Protein AF-A0A7C5J5T0-F1 (afdb_monomer)

Mean predicted aligned error: 7.2 Å

Foldseek 3Di:
DDDPDDPPDDPDDPDDPVVCVPPDPCVVPQFDKDKDKDPPCVVQQKIKIWIWGGHNFKIKIKIWIWGDDPNDIDIDDIDMDMDGD

Secondary structure (DSSP, 8-state):
--------S-------HHHHTT--HHHH-SSEEEEEE-SSHHHHTEEEEEEEEE-SSEEEEEEEEEEEETTEEEEPPPEEEEEE-

Sequence (85 aa):
MYVLADAGRALHRTQPSGSNLGRKLADVCPRAHFVWFSGNTRANGRGSVLVLSLNDEQQDAYYVGFTQKQGCWRAAAPRSSSRSS

Radius of gyration: 15.27 Å; Cα contacts (8 Å, |Δi|>4): 121; chains: 1; bounding box: 35×28×37 Å

Nearest PDB structures (foldseek):
  4r80-assembly2_B  TM=5.573E-01  e=6.320E-02  synthetic construct
  4q53-assembly1_A  TM=6.831E-01  e=9.130E-01  Bacteroides uniformis ATCC 8492
  3fka-assembly1_D  TM=5.290E-01  e=6.830E-01  Ruegeria pomeroyi DSS-3
  6qgw-assembly1_A  TM=6.331E-01  e=6.964E+00  Escherichia coli O157:H7
  7yyh-assembly1_P  TM=4.246E-01  e=3.470E+00  Homo sapiens

Solvent-accessible surface area (backbone atoms only — not comparable to full-atom values): 5298 Å² total; per-residue (Å²): 135,87,76,88,67,82,85,68,81,82,82,82,72,97,68,63,74,81,68,49,77,81,59,55,60,60,83,77,41,48,70,38,79,46,78,46,66,57,75,68,26,83,83,71,36,42,38,39,40,40,38,38,40,36,43,94,56,39,41,39,39,40,37,36,42,33,41,51,57,95,91,41,79,43,74,50,85,67,45,75,51,74,46,74,116

Structure (mmCIF, N/CA/C/O backbone):
data_AF-A0A7C5J5T0-F1
#
_entry.id   AF-A0A7C5J5T0-F1
#
loop_
_atom_site.group_PDB
_atom_site.id
_atom_site.type_symbol
_atom_site.label_atom_id
_atom_site.label_alt_id
_atom_site.label_comp_id
_atom_site.label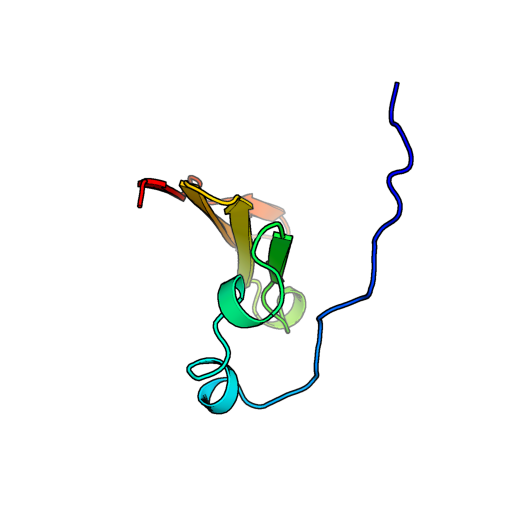_asym_id
_atom_site.label_entity_id
_atom_site.label_seq_id
_atom_site.pdbx_PDB_ins_code
_atom_site.Cartn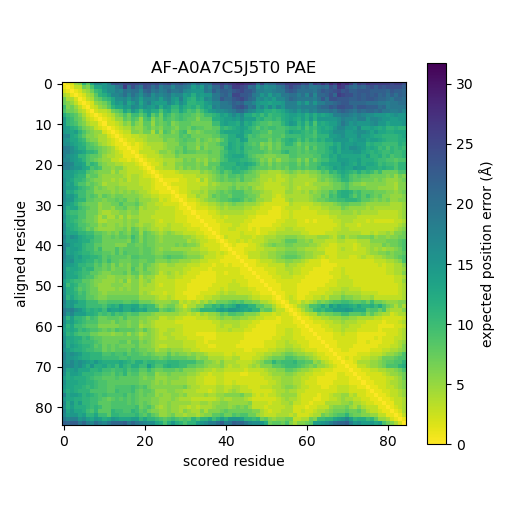_x
_atom_site.Cartn_y
_atom_site.Cartn_z
_atom_site.occupancy
_atom_site.B_iso_or_equiv
_atom_site.auth_seq_id
_atom_site.auth_comp_id
_atom_site.auth_asym_id
_atom_site.auth_atom_id
_atom_site.pdbx_PDB_model_num
ATOM 1 N N . MET A 1 1 ? -14.316 12.955 -15.482 1.00 41.09 1 MET A N 1
ATOM 2 C CA . MET A 1 1 ? -14.388 11.838 -16.447 1.00 41.09 1 MET A CA 1
ATOM 3 C C . MET A 1 1 ? -13.393 10.794 -15.976 1.00 41.09 1 MET A C 1
ATOM 5 O O . MET A 1 1 ? -12.228 11.137 -15.839 1.00 41.09 1 MET A O 1
ATOM 9 N N . TYR A 1 2 ? -13.838 9.592 -15.616 1.00 47.09 2 TYR A N 1
ATOM 10 C CA . TYR A 1 2 ? -12.919 8.509 -15.260 1.00 47.09 2 TYR A CA 1
ATOM 11 C C . TYR A 1 2 ? -12.591 7.741 -16.536 1.00 47.09 2 TYR A C 1
ATOM 13 O O . TYR A 1 2 ? -13.503 7.349 -17.261 1.00 47.09 2 TYR A O 1
ATOM 21 N N . VAL A 1 3 ? -11.305 7.575 -16.832 1.00 59.66 3 VAL A N 1
ATOM 22 C CA . VAL A 1 3 ? -10.848 6.727 -17.935 1.00 59.66 3 VAL A CA 1
ATOM 23 C C . VAL A 1 3 ? -10.609 5.342 -17.354 1.00 59.66 3 VAL A C 1
ATOM 25 O O . VAL A 1 3 ? -9.873 5.203 -16.377 1.00 59.66 3 VAL A O 1
ATOM 28 N N . LEU A 1 4 ? -11.244 4.324 -17.932 1.00 52.38 4 LEU A N 1
ATOM 29 C CA . LEU A 1 4 ? -10.877 2.938 -17.668 1.00 52.38 4 LEU A CA 1
ATOM 30 C C . LEU A 1 4 ? -9.480 2.724 -18.251 1.00 52.38 4 LEU A C 1
ATOM 32 O O . LEU A 1 4 ? -9.318 2.593 -19.461 1.00 52.38 4 LEU A O 1
ATOM 36 N N . ALA A 1 5 ? -8.467 2.772 -17.392 1.00 63.53 5 ALA A N 1
ATOM 37 C CA . ALA A 1 5 ? -7.126 2.354 -17.756 1.00 63.53 5 ALA A CA 1
ATOM 38 C C . ALA A 1 5 ? -7.090 0.822 -17.815 1.00 63.53 5 ALA A C 1
ATOM 40 O O . ALA A 1 5 ? -7.680 0.158 -16.958 1.00 63.53 5 ALA A O 1
ATOM 41 N N . ASP A 1 6 ? -6.397 0.271 -18.813 1.00 65.31 6 ASP A N 1
ATOM 42 C CA . ASP A 1 6 ? -6.023 -1.141 -18.806 1.00 65.31 6 ASP A CA 1
ATOM 43 C C . ASP A 1 6 ? -5.302 -1.430 -17.481 1.00 65.31 6 ASP A C 1
ATOM 45 O O . ASP A 1 6 ? -4.303 -0.785 -17.151 1.00 65.31 6 ASP A O 1
ATOM 49 N N . ALA A 1 7 ? -5.845 -2.358 -16.688 1.00 64.75 7 ALA A N 1
ATOM 50 C CA . ALA A 1 7 ? -5.293 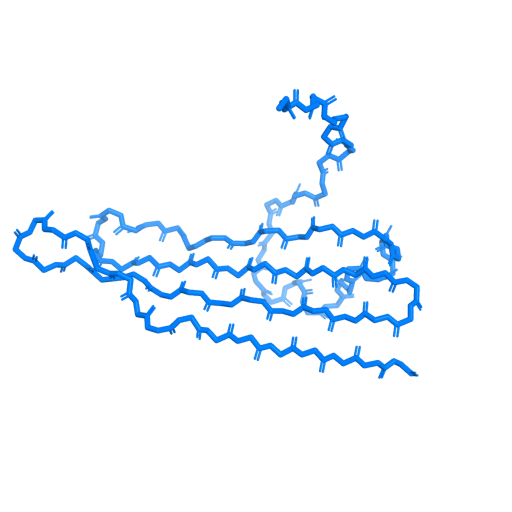-2.715 -15.383 1.00 64.75 7 ALA A CA 1
ATOM 51 C C . ALA A 1 7 ? -3.899 -3.360 -15.503 1.00 64.75 7 ALA A C 1
ATOM 53 O O . ALA A 1 7 ? -3.210 -3.539 -14.495 1.00 64.75 7 ALA A O 1
ATOM 54 N N . GLY A 1 8 ? -3.483 -3.700 -16.729 1.00 65.00 8 GLY A N 1
ATOM 55 C CA . GLY A 1 8 ? -2.226 -4.359 -17.015 1.00 65.00 8 GLY A CA 1
ATOM 56 C C . GLY A 1 8 ? -2.201 -5.789 -16.479 1.00 65.00 8 GLY A C 1
ATOM 57 O O . GLY A 1 8 ? -3.176 -6.332 -15.951 1.00 65.00 8 GLY A O 1
ATOM 58 N N . ARG A 1 9 ? -1.046 -6.445 -16.611 1.00 68.56 9 ARG A N 1
ATOM 59 C CA . ARG A 1 9 ? -0.862 -7.801 -16.085 1.00 68.56 9 ARG A CA 1
ATOM 60 C C . ARG A 1 9 ? -0.791 -7.761 -14.560 1.00 68.56 9 ARG A C 1
ATOM 62 O O . ARG A 1 9 ? 0.134 -7.171 -14.006 1.00 68.56 9 ARG A O 1
ATOM 69 N N . ALA A 1 10 ? -1.689 -8.480 -13.888 1.00 67.62 10 ALA A N 1
ATOM 70 C CA . ALA A 1 10 ? -1.620 -8.673 -12.443 1.00 67.62 10 ALA A CA 1
ATOM 71 C C . ALA A 1 10 ? -0.240 -9.226 -12.032 1.00 67.62 10 ALA A C 1
ATOM 73 O O . ALA A 1 10 ? 0.152 -10.327 -12.417 1.00 67.62 10 ALA A O 1
ATOM 74 N N . LEU A 1 11 ? 0.509 -8.450 -11.241 1.00 68.19 11 LEU A N 1
ATOM 75 C CA . LEU A 1 11 ? 1.831 -8.842 -10.729 1.00 68.19 11 LEU A CA 1
ATOM 76 C C . LEU A 1 11 ? 1.754 -9.623 -9.405 1.00 68.19 11 LEU A C 1
ATOM 78 O O . LEU A 1 11 ? 2.779 -10.127 -8.922 1.00 68.19 11 LEU A O 1
ATOM 82 N N . HIS A 1 12 ? 0.552 -9.709 -8.821 1.00 70.44 12 HIS A N 1
ATOM 83 C CA . HIS A 1 12 ? 0.293 -10.352 -7.537 1.00 70.44 12 HIS A CA 1
ATOM 84 C C . HIS A 1 12 ? 0.582 -11.857 -7.595 1.00 70.44 12 HIS A C 1
ATOM 86 O O . HIS A 1 12 ? 0.162 -12.554 -8.517 1.00 70.44 12 HIS A O 1
ATOM 92 N N . ARG A 1 13 ? 1.299 -12.360 -6.586 1.00 73.31 13 ARG A N 1
ATOM 93 C CA . ARG A 1 13 ? 1.593 -13.784 -6.396 1.00 73.31 13 ARG A CA 1
ATOM 94 C C . ARG A 1 13 ? 1.369 -14.145 -4.936 1.00 73.31 13 ARG A C 1
ATOM 96 O O . ARG A 1 13 ? 1.840 -13.435 -4.050 1.00 73.31 13 ARG A O 1
ATOM 103 N N . THR A 1 14 ? 0.713 -15.273 -4.693 1.00 76.25 14 THR A N 1
ATOM 104 C CA . THR A 1 14 ? 0.607 -15.854 -3.352 1.00 76.25 14 THR A CA 1
ATOM 105 C C . THR A 1 14 ? 1.957 -16.463 -2.976 1.00 76.25 14 THR A C 1
ATOM 107 O O . THR A 1 14 ? 2.337 -17.495 -3.523 1.00 76.25 14 THR A O 1
ATOM 110 N N . GLN A 1 15 ? 2.709 -15.811 -2.086 1.00 77.19 15 GLN A N 1
ATOM 111 C CA . GLN A 1 15 ? 4.015 -16.295 -1.622 1.00 77.19 15 GLN A CA 1
ATOM 112 C C . GLN A 1 15 ? 4.322 -15.846 -0.181 1.00 77.19 15 GLN A C 1
ATOM 114 O O . GLN A 1 15 ? 3.754 -14.848 0.275 1.00 77.19 15 GLN A O 1
ATOM 119 N N . PRO A 1 16 ? 5.215 -16.549 0.547 1.00 78.06 16 PRO A N 1
ATOM 120 C CA . PRO A 1 16 ? 5.653 -16.132 1.877 1.00 78.06 16 PRO A CA 1
ATOM 121 C C . PRO A 1 16 ? 6.291 -14.739 1.860 1.00 78.06 16 PRO A C 1
ATOM 123 O O . PRO A 1 16 ? 7.038 -14.395 0.943 1.00 78.06 16 PRO A O 1
ATOM 126 N N . SER A 1 17 ? 6.051 -13.947 2.909 1.00 71.12 17 SER A N 1
ATOM 127 C CA . SER A 1 17 ? 6.580 -12.579 3.023 1.00 71.12 17 SER A CA 1
ATOM 128 C C . SER A 1 17 ? 8.108 -12.524 2.951 1.00 71.12 17 SER A C 1
ATOM 130 O O . SER A 1 17 ? 8.651 -11.627 2.311 1.00 71.12 17 SER A O 1
ATOM 132 N N . GLY A 1 18 ? 8.804 -13.513 3.525 1.00 75.94 18 GLY A N 1
ATOM 133 C CA . GLY A 1 18 ? 10.266 -13.614 3.457 1.00 75.94 18 GLY A CA 1
ATOM 134 C C . GLY A 1 18 ? 10.808 -13.724 2.026 1.00 75.94 18 GLY A C 1
ATOM 135 O O . GLY A 1 18 ? 11.872 -13.192 1.728 1.00 75.94 18 GLY A O 1
ATOM 136 N N . SER A 1 19 ? 10.045 -14.323 1.108 1.00 80.25 19 SER A N 1
ATOM 137 C CA . SER A 1 19 ? 10.427 -14.456 -0.304 1.00 80.25 19 SER A CA 1
ATOM 138 C C . SER A 1 19 ? 10.214 -13.171 -1.116 1.00 80.25 19 SER A C 1
ATOM 140 O O . SER A 1 19 ? 10.715 -13.069 -2.233 1.00 80.25 19 SER A O 1
ATOM 142 N N . ASN A 1 20 ? 9.489 -12.176 -0.587 1.00 78.06 20 ASN A N 1
ATOM 143 C CA . ASN A 1 20 ? 9.271 -10.898 -1.279 1.00 78.06 20 ASN A CA 1
ATOM 144 C C . ASN A 1 20 ? 10.506 -9.991 -1.262 1.00 78.06 20 ASN A C 1
ATOM 146 O O . ASN A 1 20 ? 10.665 -9.184 -2.173 1.00 78.06 20 ASN A O 1
ATOM 150 N N . LEU A 1 21 ? 11.390 -10.130 -0.267 1.00 77.00 21 LEU A N 1
ATOM 151 C CA . LEU A 1 21 ? 12.563 -9.260 -0.098 1.00 77.00 21 LEU A CA 1
ATOM 152 C C . LEU A 1 21 ? 13.503 -9.274 -1.313 1.00 77.00 21 LEU A C 1
ATOM 154 O O . LEU A 1 21 ? 14.094 -8.250 -1.642 1.00 77.00 21 LEU A O 1
ATOM 158 N N . GLY A 1 22 ? 13.615 -10.415 -1.998 1.00 79.62 22 GLY A N 1
ATOM 159 C CA . GLY A 1 22 ? 14.471 -10.569 -3.178 1.00 79.62 22 GLY A CA 1
ATOM 160 C C . GLY A 1 22 ? 13.837 -10.124 -4.498 1.00 79.62 22 GLY A C 1
ATOM 161 O O . GLY A 1 22 ? 14.504 -10.165 -5.524 1.00 79.62 22 GLY A O 1
ATOM 162 N N . ARG A 1 23 ? 12.559 -9.726 -4.509 1.00 78.31 23 ARG A N 1
ATOM 163 C CA . ARG A 1 23 ? 11.822 -9.400 -5.737 1.00 78.31 23 ARG A CA 1
ATOM 164 C C . ARG A 1 23 ? 11.475 -7.917 -5.759 1.00 78.31 23 ARG A C 1
ATOM 166 O O . ARG A 1 23 ? 10.345 -7.531 -5.456 1.00 78.31 23 ARG A O 1
ATOM 173 N N . LYS A 1 24 ? 12.453 -7.082 -6.110 1.00 80.88 24 LYS A N 1
ATOM 174 C CA . LYS A 1 24 ? 12.234 -5.638 -6.223 1.00 80.88 24 LYS A CA 1
ATOM 175 C C . LYS A 1 24 ? 11.253 -5.367 -7.357 1.00 80.88 24 LYS A C 1
ATOM 177 O O . LYS A 1 24 ? 11.348 -5.948 -8.434 1.00 80.88 24 LYS A O 1
ATOM 182 N N . LEU A 1 25 ? 10.306 -4.470 -7.110 1.00 79.94 25 LEU A N 1
ATOM 183 C CA . LEU A 1 25 ? 9.291 -4.121 -8.098 1.00 79.94 25 LEU A CA 1
ATOM 184 C C . LEU A 1 25 ? 9.921 -3.506 -9.361 1.00 79.94 25 LEU A C 1
ATOM 186 O O . LEU A 1 25 ? 9.502 -3.863 -10.456 1.00 79.94 25 LEU A O 1
ATOM 190 N N . ALA A 1 26 ? 10.978 -2.698 -9.208 1.00 81.25 26 ALA A N 1
ATOM 191 C CA . ALA A 1 26 ? 11.724 -2.096 -10.317 1.00 81.25 26 ALA A CA 1
ATOM 192 C C . ALA A 1 26 ? 12.336 -3.134 -11.278 1.00 81.25 26 ALA A C 1
ATOM 194 O O . ALA A 1 26 ? 12.325 -2.918 -12.485 1.00 81.25 26 ALA A O 1
ATOM 195 N N . ASP A 1 27 ? 12.785 -4.286 -10.763 1.00 83.25 27 ASP A N 1
ATOM 196 C CA . ASP A 1 27 ? 13.356 -5.368 -11.582 1.00 83.25 27 ASP A CA 1
ATOM 197 C C . ASP A 1 27 ? 12.277 -6.088 -12.416 1.00 83.25 27 ASP A C 1
ATOM 199 O O . ASP A 1 27 ? 12.573 -6.740 -13.414 1.00 83.25 27 ASP A O 1
ATOM 203 N N . VAL A 1 28 ? 11.009 -6.003 -11.995 1.00 81.12 28 VAL A N 1
ATOM 204 C CA . VAL A 1 28 ? 9.863 -6.621 -12.682 1.00 81.12 28 VAL A CA 1
ATOM 205 C C . VAL A 1 28 ? 9.204 -5.640 -13.647 1.00 81.12 28 VAL A C 1
ATOM 207 O O . VAL A 1 28 ? 8.789 -6.030 -14.738 1.00 81.12 28 VAL A O 1
ATOM 210 N N . CYS A 1 29 ? 9.038 -4.391 -13.216 1.00 83.31 29 CYS A N 1
ATOM 211 C CA . CYS A 1 29 ? 8.422 -3.328 -13.986 1.00 83.31 29 CYS A CA 1
ATOM 212 C C . CYS A 1 29 ? 8.927 -1.966 -13.469 1.00 83.31 29 CYS A C 1
ATOM 214 O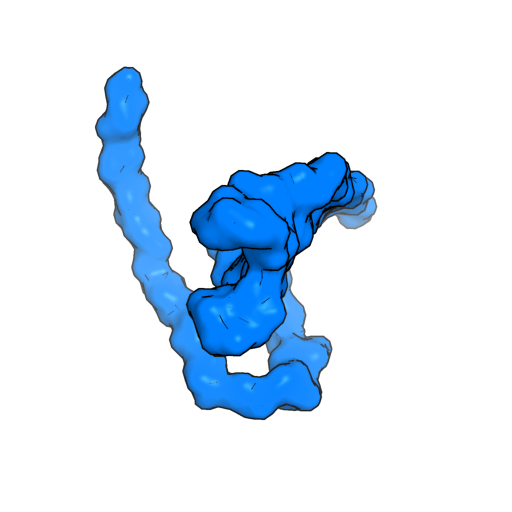 O . CYS A 1 29 ? 8.560 -1.574 -12.358 1.00 83.31 29 CYS A O 1
ATOM 216 N N . PRO A 1 30 ? 9.741 -1.233 -14.252 1.00 80.94 30 PRO A N 1
ATOM 217 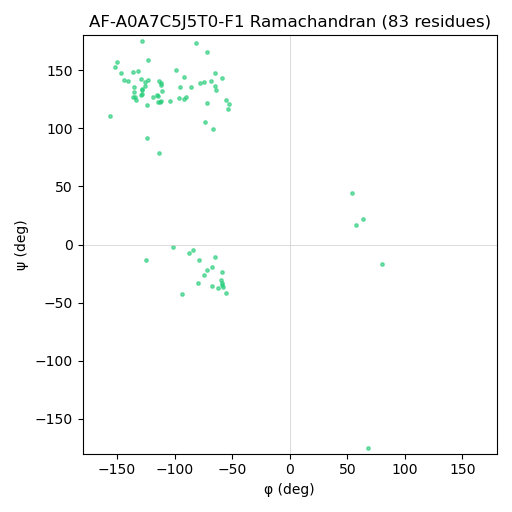C CA . PRO A 1 30 ? 10.309 0.051 -13.826 1.00 80.94 30 PRO A CA 1
ATOM 218 C C . PRO A 1 30 ? 9.246 1.152 -13.682 1.00 80.94 30 PRO A C 1
ATOM 220 O O . PRO A 1 30 ? 9.449 2.124 -12.960 1.00 80.94 30 PRO A O 1
ATOM 223 N N . ARG A 1 31 ? 8.078 0.971 -14.314 1.00 87.06 31 ARG A N 1
ATOM 224 C CA . ARG A 1 31 ? 6.941 1.895 -14.267 1.00 87.06 31 ARG A CA 1
ATOM 225 C C . ARG A 1 31 ? 5.697 1.170 -13.782 1.00 87.06 31 ARG A C 1
ATOM 227 O O . ARG A 1 31 ? 4.975 0.570 -14.575 1.00 87.06 31 ARG A O 1
ATOM 234 N N . ALA A 1 32 ? 5.458 1.200 -12.478 1.00 84.06 32 ALA A N 1
ATOM 235 C CA . ALA A 1 32 ? 4.396 0.417 -11.863 1.00 84.06 32 ALA A CA 1
ATOM 236 C C . ALA A 1 32 ? 3.770 1.120 -10.663 1.00 84.06 32 ALA A C 1
ATOM 238 O O . ALA A 1 32 ? 4.453 1.779 -9.881 1.00 84.06 32 ALA A O 1
ATOM 239 N N . HIS A 1 33 ? 2.478 0.873 -10.466 1.00 86.25 33 HIS A N 1
ATOM 240 C CA . HIS A 1 33 ? 1.817 1.096 -9.188 1.00 86.25 33 HIS A CA 1
ATOM 241 C C . HIS A 1 33 ? 1.605 -0.251 -8.509 1.00 86.25 33 HIS A C 1
ATOM 243 O O . HIS A 1 33 ? 0.989 -1.160 -9.065 1.00 86.25 33 HIS A O 1
ATOM 249 N N . PHE A 1 34 ? 2.121 -0.384 -7.297 1.00 85.62 34 PHE A N 1
ATOM 250 C CA . PHE A 1 34 ? 1.939 -1.559 -6.467 1.00 85.62 34 PHE A CA 1
ATOM 251 C C . PHE A 1 34 ? 1.122 -1.190 -5.242 1.00 85.62 34 PHE A C 1
ATOM 253 O O . PHE A 1 34 ? 1.502 -0.316 -4.467 1.00 85.62 34 PHE A O 1
ATOM 260 N N . VAL A 1 35 ? 0.005 -1.886 -5.064 1.00 87.38 35 VAL A N 1
ATOM 261 C CA . VAL A 1 35 ? -0.870 -1.720 -3.908 1.00 87.38 35 VAL A CA 1
ATOM 262 C C . VAL A 1 35 ? -0.794 -2.983 -3.069 1.00 87.38 35 VAL A C 1
ATOM 264 O O . VAL A 1 35 ? -1.081 -4.082 -3.541 1.00 87.38 35 VAL A O 1
ATOM 267 N N . TRP A 1 36 ? -0.430 -2.811 -1.807 1.00 87.19 36 TRP A N 1
ATOM 268 C CA . TRP A 1 36 ? -0.512 -3.834 -0.782 1.00 87.19 36 TRP A CA 1
ATOM 269 C C . TRP A 1 36 ? -1.539 -3.419 0.262 1.00 87.19 36 TRP A C 1
ATOM 271 O O . TRP A 1 36 ? -1.618 -2.254 0.648 1.00 87.19 36 TRP A O 1
ATOM 281 N N . PHE A 1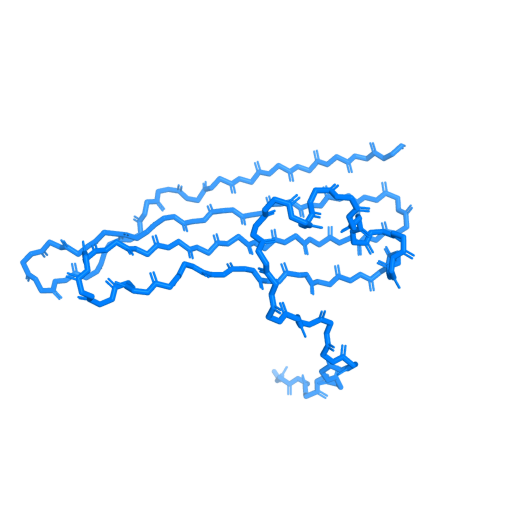 37 ? -2.314 -4.379 0.746 1.00 89.19 37 PHE A N 1
ATOM 282 C CA . PHE A 1 37 ? -3.257 -4.172 1.833 1.00 89.19 37 PHE A CA 1
ATOM 283 C C . PHE A 1 37 ? -3.173 -5.330 2.822 1.00 89.19 37 PHE A C 1
ATOM 285 O O . PHE A 1 37 ? -2.891 -6.471 2.448 1.00 89.19 37 PHE A O 1
ATOM 292 N N . SER A 1 38 ? -3.415 -5.044 4.099 1.00 87.81 38 SER A N 1
ATOM 293 C CA . SER A 1 38 ? -3.403 -6.071 5.135 1.00 87.81 38 SER A CA 1
ATOM 294 C C . SER A 1 38 ? -4.573 -7.045 4.979 1.00 87.81 38 SER A C 1
ATOM 296 O O . SER A 1 38 ? -5.710 -6.649 4.712 1.00 87.81 38 SER A O 1
ATOM 298 N N . GLY A 1 39 ? -4.308 -8.328 5.219 1.00 85.12 39 GLY A N 1
ATOM 299 C CA . GLY A 1 39 ? -5.343 -9.347 5.387 1.00 85.12 39 GLY A CA 1
ATOM 300 C C . GLY A 1 39 ? -5.940 -9.353 6.799 1.00 85.12 39 GLY A C 1
ATOM 301 O O . GLY A 1 39 ? -5.457 -8.677 7.705 1.00 85.12 39 GLY A O 1
ATOM 302 N N . ASN A 1 40 ? -6.989 -10.157 6.992 1.00 86.56 40 ASN A N 1
ATOM 303 C CA . ASN A 1 40 ? -7.662 -10.376 8.282 1.00 86.56 40 ASN A CA 1
ATOM 304 C C . ASN A 1 40 ? -8.213 -9.106 8.976 1.00 86.56 40 ASN A C 1
ATOM 306 O O . ASN A 1 40 ? -8.545 -9.132 10.161 1.00 86.56 40 ASN A O 1
ATOM 310 N N . THR A 1 41 ? -8.353 -8.008 8.225 1.00 89.94 41 THR A N 1
ATOM 311 C CA . THR A 1 41 ? -8.705 -6.671 8.725 1.00 89.94 41 THR A CA 1
ATOM 312 C C . THR A 1 41 ? -9.999 -6.653 9.535 1.00 89.94 41 THR A C 1
ATOM 314 O O . THR A 1 41 ? -10.073 -6.037 10.595 1.00 89.94 41 THR A O 1
ATOM 317 N N . ARG A 1 42 ? -11.028 -7.378 9.080 1.00 88.81 42 ARG A N 1
ATOM 318 C CA . ARG A 1 42 ? -12.319 -7.445 9.778 1.00 88.81 42 ARG A CA 1
ATOM 319 C C . ARG A 1 42 ? -12.231 -8.169 11.124 1.00 88.81 42 ARG A C 1
ATOM 321 O O . ARG A 1 42 ? -12.933 -7.778 12.046 1.00 88.81 42 ARG A O 1
ATOM 328 N N . ALA A 1 43 ? -11.407 -9.212 11.240 1.00 91.31 43 ALA A N 1
ATOM 329 C CA . ALA A 1 43 ? -11.361 -10.039 12.446 1.00 91.31 43 ALA A CA 1
ATOM 330 C C . ALA A 1 43 ? -10.540 -9.398 13.571 1.00 91.31 43 ALA A C 1
ATOM 332 O O . ALA A 1 43 ? -10.860 -9.572 14.741 1.00 91.31 43 ALA A O 1
ATOM 333 N N . ASN A 1 44 ? -9.484 -8.655 13.228 1.00 92.12 44 ASN A N 1
ATOM 334 C CA . ASN A 1 44 ? -8.602 -8.015 14.209 1.00 92.12 44 ASN A CA 1
ATOM 335 C C . ASN A 1 44 ? -8.877 -6.509 14.394 1.00 92.12 44 ASN A C 1
ATOM 337 O O . ASN A 1 44 ? -8.201 -5.865 15.199 1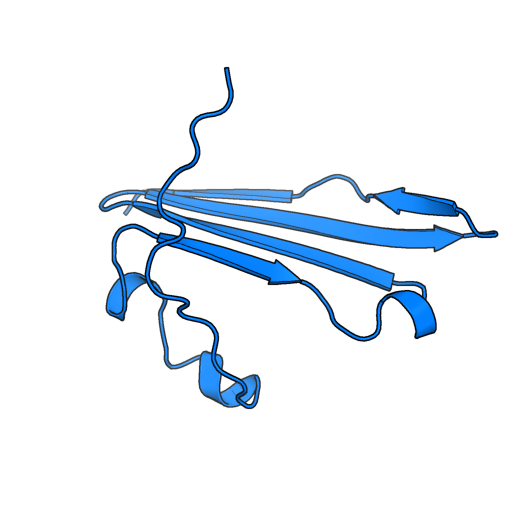.00 92.12 44 ASN A O 1
ATOM 341 N N . GLY A 1 45 ? -9.832 -5.940 13.646 1.00 95.38 45 GLY A N 1
ATOM 342 C CA . GLY A 1 45 ? -10.187 -4.521 13.703 1.00 95.38 45 GLY A CA 1
ATOM 343 C C . GLY A 1 45 ? -9.050 -3.585 13.280 1.00 95.38 45 GLY A C 1
ATOM 344 O O . GLY A 1 45 ? -9.022 -2.427 13.699 1.00 95.38 45 GLY A O 1
ATOM 345 N N . ARG A 1 46 ? -8.073 -4.067 12.503 1.00 95.75 46 ARG A N 1
ATOM 346 C CA . ARG A 1 46 ? -6.892 -3.308 12.070 1.00 95.75 46 ARG A CA 1
ATOM 347 C C . ARG A 1 46 ? -6.646 -3.521 10.588 1.00 95.75 46 ARG A C 1
ATOM 349 O O . ARG A 1 46 ? -6.532 -4.648 10.132 1.00 95.75 46 ARG A O 1
ATOM 356 N N . GLY A 1 47 ? -6.531 -2.429 9.849 1.00 94.94 47 GLY A N 1
ATOM 357 C CA . GLY A 1 47 ? -6.235 -2.442 8.423 1.00 94.94 47 GLY A CA 1
ATOM 358 C C . GLY A 1 47 ? -4.991 -1.628 8.111 1.00 94.94 47 GLY A C 1
ATOM 359 O O . GLY A 1 47 ? -4.627 -0.727 8.864 1.00 94.94 47 GLY A O 1
ATOM 360 N N . SER A 1 48 ? -4.360 -1.883 6.979 1.00 95.06 48 SER A N 1
ATOM 361 C CA . SER A 1 48 ? -3.402 -0.957 6.390 1.00 95.06 48 SER A CA 1
ATOM 362 C C . SER A 1 48 ? -3.357 -1.101 4.881 1.00 95.06 48 SER A C 1
ATOM 364 O O . SER A 1 48 ? -3.662 -2.160 4.334 1.00 95.06 48 SER A O 1
ATOM 366 N N . VAL A 1 49 ? -2.998 -0.007 4.220 1.00 94.19 49 VAL A N 1
ATOM 367 C CA . VAL A 1 49 ? -2.742 0.059 2.784 1.00 94.19 49 VAL A CA 1
ATOM 368 C C . VAL A 1 49 ? -1.380 0.714 2.586 1.00 94.19 49 VAL A C 1
ATOM 370 O O . VAL A 1 49 ? -1.089 1.740 3.200 1.00 94.19 49 VAL A O 1
ATOM 373 N N . LEU A 1 50 ? -0.559 0.108 1.736 1.00 92.75 50 LEU A N 1
ATOM 374 C CA . LEU A 1 50 ? 0.695 0.644 1.227 1.00 92.75 50 LEU A CA 1
ATOM 375 C C . LEU A 1 50 ? 0.567 0.753 -0.293 1.00 92.75 50 LEU A C 1
ATOM 377 O O . LEU A 1 50 ? 0.248 -0.228 -0.958 1.00 92.75 50 LEU A O 1
ATOM 381 N N . VAL A 1 51 ? 0.845 1.928 -0.837 1.00 92.56 51 VAL A N 1
ATOM 382 C CA . VAL A 1 51 ? 0.950 2.164 -2.275 1.00 92.56 51 VAL A CA 1
ATOM 383 C C . VAL A 1 51 ? 2.383 2.554 -2.577 1.00 92.56 51 VAL A C 1
ATOM 385 O O . VAL A 1 51 ? 2.922 3.451 -1.936 1.00 92.56 51 VAL A 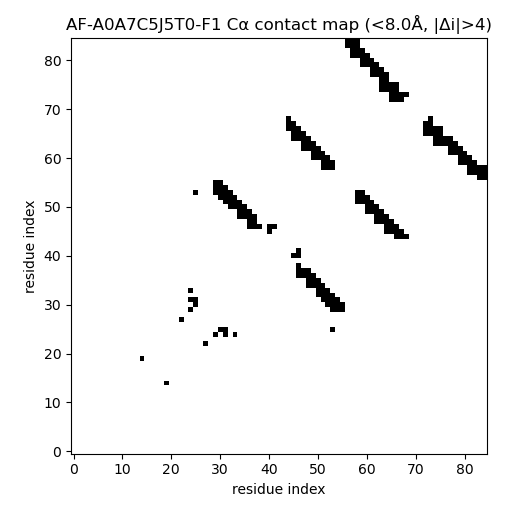O 1
ATOM 388 N N . LEU A 1 52 ? 2.993 1.880 -3.540 1.00 90.44 52 LEU A N 1
ATOM 389 C CA . LEU A 1 52 ? 4.281 2.240 -4.110 1.00 90.44 52 LEU A CA 1
ATOM 390 C C . LEU A 1 52 ? 4.055 2.634 -5.566 1.00 90.44 52 LEU A C 1
ATOM 392 O O . LEU A 1 52 ? 3.456 1.870 -6.321 1.00 90.44 52 LEU A O 1
ATOM 396 N N . SER A 1 53 ? 4.541 3.802 -5.954 1.00 91.00 53 SER A N 1
ATOM 397 C CA . SER A 1 53 ? 4.563 4.262 -7.337 1.00 91.00 53 SER A CA 1
ATOM 398 C C . SER A 1 53 ? 6.011 4.331 -7.782 1.00 91.00 53 SER A C 1
ATOM 400 O O . SER A 1 53 ? 6.822 5.008 -7.156 1.00 91.00 53 SER A O 1
ATOM 402 N N . LEU A 1 54 ? 6.328 3.610 -8.847 1.00 89.44 54 LEU A N 1
ATOM 403 C CA . LEU A 1 54 ? 7.621 3.654 -9.505 1.00 89.44 54 LEU A CA 1
ATOM 404 C C . LEU A 1 54 ? 7.462 4.311 -10.864 1.00 89.44 54 LEU A C 1
ATOM 406 O O . LEU A 1 54 ? 6.582 3.938 -11.646 1.00 89.44 54 LEU A O 1
ATOM 410 N N . ASN A 1 55 ? 8.344 5.254 -11.140 1.00 84.31 55 ASN A N 1
ATOM 411 C CA . ASN A 1 55 ? 8.671 5.699 -12.478 1.00 84.31 55 ASN A CA 1
ATOM 412 C C . ASN A 1 55 ? 10.201 5.648 -12.649 1.00 84.31 55 ASN A C 1
ATOM 414 O O . ASN A 1 55 ? 10.917 5.323 -11.701 1.00 84.31 55 ASN A O 1
ATOM 418 N N . ASP A 1 56 ? 10.691 5.933 -13.855 1.00 80.19 56 ASP A N 1
ATOM 419 C CA . ASP A 1 56 ? 12.097 5.710 -14.219 1.00 80.19 56 ASP A CA 1
ATOM 420 C C . ASP A 1 56 ? 13.100 6.473 -13.321 1.00 80.19 56 ASP A C 1
ATOM 422 O O . ASP A 1 56 ? 14.233 6.025 -13.159 1.00 80.19 56 ASP A O 1
ATOM 426 N N . GLU A 1 57 ? 12.687 7.574 -12.681 1.00 82.81 57 GLU A N 1
ATOM 427 C CA . GLU A 1 57 ? 13.572 8.468 -11.912 1.00 82.81 57 GLU A CA 1
ATOM 428 C C . GLU A 1 57 ? 13.125 8.686 -10.455 1.00 82.81 57 GLU A C 1
ATOM 430 O O . GLU A 1 57 ? 13.881 9.203 -9.629 1.00 82.81 57 GLU A O 1
ATOM 435 N N . GLN A 1 58 ? 11.898 8.294 -10.112 1.00 85.75 58 GLN A N 1
ATOM 436 C CA . GLN A 1 58 ? 11.255 8.620 -8.847 1.00 85.75 58 GLN A CA 1
ATOM 437 C C . GLN A 1 58 ? 10.449 7.444 -8.294 1.00 85.75 58 GLN A C 1
ATOM 439 O O . GLN A 1 58 ? 9.753 6.703 -8.993 1.00 85.75 58 GLN A O 1
ATOM 444 N N . GLN A 1 59 ? 10.541 7.306 -6.975 1.00 90.06 59 GLN A N 1
ATOM 445 C CA . GLN A 1 59 ? 9.814 6.328 -6.188 1.00 90.06 59 GLN A CA 1
ATOM 446 C C . GLN A 1 59 ? 9.017 7.052 -5.114 1.00 90.06 59 GLN A C 1
ATOM 448 O O . GLN A 1 59 ? 9.596 7.702 -4.242 1.00 90.06 59 GLN A O 1
ATOM 453 N N . ASP A 1 60 ? 7.700 6.895 -5.145 1.00 92.81 60 ASP A N 1
ATOM 454 C CA . ASP A 1 60 ? 6.811 7.415 -4.114 1.00 92.81 60 ASP A CA 1
ATOM 455 C C . ASP A 1 60 ? 6.200 6.259 -3.327 1.00 92.81 60 ASP A C 1
ATOM 457 O O . ASP A 1 60 ? 5.792 5.241 -3.888 1.00 92.81 60 ASP A O 1
ATOM 461 N N . ALA A 1 61 ? 6.109 6.422 -2.014 1.00 92.88 61 ALA A N 1
ATOM 462 C CA . ALA A 1 61 ? 5.433 5.493 -1.129 1.00 92.88 61 ALA A CA 1
ATOM 463 C C . ALA A 1 61 ? 4.385 6.230 -0.304 1.00 92.88 61 ALA A C 1
ATOM 465 O O . ALA A 1 61 ? 4.655 7.295 0.249 1.00 92.88 61 ALA A O 1
ATOM 466 N N . TYR A 1 62 ? 3.208 5.625 -0.179 1.00 95.81 62 TYR A N 1
ATOM 467 C CA . TYR A 1 62 ? 2.101 6.107 0.635 1.00 95.81 62 TYR A CA 1
ATOM 468 C C . TYR A 1 62 ? 1.608 4.989 1.536 1.00 95.81 62 TYR A C 1
ATOM 470 O O . TYR A 1 62 ? 1.300 3.898 1.068 1.00 95.81 62 TYR A O 1
ATOM 478 N N . TYR A 1 63 ? 1.492 5.263 2.827 1.00 95.56 63 TYR A N 1
ATOM 479 C CA . TYR A 1 63 ? 1.001 4.316 3.814 1.00 95.56 63 TYR A CA 1
ATOM 480 C C . TYR A 1 63 ? -0.123 4.932 4.635 1.00 95.56 63 TYR A C 1
ATOM 482 O O . TYR A 1 63 ? 0.009 6.037 5.165 1.00 95.56 63 TYR A O 1
ATOM 490 N N . VAL A 1 64 ? -1.203 4.181 4.820 1.00 97.44 64 VAL A N 1
ATOM 491 C CA . VAL A 1 64 ? -2.275 4.533 5.749 1.00 97.44 64 VAL A CA 1
ATOM 492 C C . VAL A 1 64 ? -2.681 3.313 6.564 1.00 97.44 64 VAL A C 1
ATOM 494 O O . VAL A 1 64 ? -2.893 2.223 6.036 1.00 97.44 64 VAL A O 1
ATOM 497 N N . GLY A 1 65 ? -2.766 3.502 7.878 1.00 96.69 65 GLY A N 1
ATOM 498 C CA . GLY A 1 65 ? -3.302 2.513 8.807 1.00 96.69 65 GLY A CA 1
ATOM 499 C C . GLY A 1 65 ? -4.754 2.822 9.150 1.00 96.69 65 GLY A C 1
ATOM 500 O O . GLY A 1 65 ? -5.148 3.984 9.207 1.00 96.69 65 GLY A O 1
ATOM 501 N N . PHE A 1 66 ? -5.531 1.789 9.438 1.00 96.62 66 PHE A N 1
ATOM 502 C CA . PHE A 1 66 ? -6.916 1.873 9.873 1.00 96.62 66 PHE A CA 1
ATOM 503 C C . PHE A 1 66 ? -7.088 1.111 11.179 1.00 96.62 66 PHE A C 1
ATOM 505 O O . PHE A 1 66 ? -6.553 0.016 11.352 1.00 96.62 66 PHE A O 1
ATOM 512 N N . THR A 1 67 ? -7.878 1.663 12.089 1.00 96.94 67 THR A N 1
ATOM 513 C CA . THR A 1 67 ? -8.312 0.951 13.293 1.00 96.94 67 THR A CA 1
ATOM 514 C C . THR A 1 67 ? -9.818 1.057 13.436 1.00 96.94 67 THR A C 1
ATOM 516 O O . THR A 1 67 ? -10.414 2.090 13.121 1.00 96.94 67 THR A O 1
ATOM 519 N N . GLN A 1 68 ? -10.437 -0.025 13.888 1.00 96.19 68 GLN A N 1
ATOM 520 C CA . GLN A 1 68 ? -11.851 -0.061 14.200 1.00 96.19 68 GLN A CA 1
ATOM 521 C C . GLN A 1 68 ? -12.037 0.185 15.694 1.00 96.19 68 GLN A C 1
ATOM 523 O O . GLN A 1 68 ? -11.468 -0.517 16.531 1.00 96.19 68 GLN A O 1
ATOM 528 N N . LYS A 1 69 ? -12.859 1.174 16.040 1.00 91.00 69 LYS A N 1
ATOM 529 C CA . LYS A 1 69 ? -13.257 1.449 17.421 1.00 91.00 69 LYS A CA 1
ATOM 530 C C . LYS A 1 69 ? -14.764 1.651 17.456 1.00 91.00 69 LYS A C 1
ATOM 532 O O . LYS A 1 69 ? -15.279 2.498 16.734 1.00 91.00 69 LYS A O 1
ATOM 537 N N . GLN A 1 70 ? -15.453 0.868 18.291 1.00 90.56 70 GLN A N 1
ATOM 538 C CA . GLN A 1 70 ? -16.915 0.924 18.450 1.00 90.56 70 GLN A CA 1
ATOM 539 C C . GLN A 1 70 ? -17.667 0.782 17.112 1.00 90.56 70 GLN A C 1
ATOM 541 O O . GLN A 1 70 ? -18.569 1.550 16.805 1.00 90.56 70 GLN A O 1
ATOM 546 N N . GLY A 1 71 ? -17.248 -0.169 16.271 1.00 90.88 71 GLY A N 1
ATOM 547 C CA . GLY A 1 71 ? -17.865 -0.417 14.962 1.00 90.88 71 GLY A CA 1
ATOM 548 C C . GLY A 1 71 ? -17.433 0.542 13.846 1.00 90.88 71 GLY A C 1
ATOM 549 O O . GLY A 1 71 ? -17.547 0.180 12.679 1.00 90.88 71 GLY A O 1
ATOM 550 N N . CYS A 1 72 ? -16.843 1.694 14.172 1.00 93.56 72 CYS A N 1
ATOM 551 C CA . CYS A 1 72 ? -16.415 2.696 13.197 1.00 93.56 72 CYS A CA 1
ATOM 552 C C . CYS A 1 72 ? -14.937 2.546 12.820 1.00 93.56 72 CYS A C 1
ATOM 554 O O . CYS A 1 72 ? -14.071 2.407 13.687 1.00 93.56 72 CYS A O 1
ATOM 556 N N . TRP A 1 73 ? -14.643 2.641 11.524 1.00 94.44 73 TRP A N 1
ATOM 557 C CA . TRP A 1 73 ? -13.276 2.670 11.007 1.00 94.44 73 TRP A CA 1
ATOM 558 C C . TRP A 1 73 ? -12.710 4.085 11.022 1.00 94.44 73 TRP A C 1
ATOM 560 O O . TRP A 1 73 ? -13.377 5.038 10.621 1.00 94.44 73 TRP A O 1
ATOM 570 N N . ARG A 1 74 ? -11.462 4.222 11.472 1.00 96.19 74 ARG A N 1
ATOM 571 C CA . ARG A 1 74 ? -10.721 5.486 11.459 1.00 96.19 74 ARG A CA 1
ATOM 572 C C . ARG A 1 74 ? -9.364 5.287 10.806 1.00 96.19 74 ARG A C 1
ATOM 574 O O . ARG A 1 74 ? -8.625 4.381 11.194 1.00 96.19 74 ARG A O 1
ATOM 581 N N . ALA A 1 75 ? -9.049 6.145 9.841 1.00 95.56 75 ALA A N 1
ATOM 582 C CA . ALA A 1 75 ? -7.720 6.229 9.256 1.00 95.56 75 ALA A CA 1
ATOM 583 C C . ALA A 1 75 ? -6.780 6.992 10.200 1.00 95.56 75 ALA A C 1
ATOM 585 O O . ALA A 1 75 ? -7.165 7.995 10.802 1.00 95.56 75 ALA A O 1
ATOM 586 N N . ALA A 1 76 ? -5.547 6.513 10.326 1.00 94.50 76 ALA A N 1
ATOM 587 C CA . ALA A 1 76 ? -4.453 7.291 10.883 1.00 94.50 76 ALA A CA 1
ATOM 588 C C . ALA A 1 76 ? -4.027 8.382 9.889 1.00 94.50 76 ALA A C 1
ATOM 590 O O . ALA A 1 76 ? -4.352 8.312 8.702 1.00 94.50 76 ALA A O 1
ATOM 591 N N . ALA A 1 77 ? -3.251 9.359 10.364 1.00 93.88 77 ALA A N 1
ATOM 592 C CA . ALA A 1 77 ? -2.590 10.300 9.470 1.00 93.88 77 ALA A CA 1
ATOM 593 C C . ALA A 1 77 ? -1.742 9.517 8.444 1.00 93.88 77 ALA A C 1
ATOM 595 O O . ALA A 1 77 ? -0.921 8.682 8.856 1.00 93.88 77 ALA A O 1
ATOM 596 N N . PRO A 1 78 ? -1.958 9.730 7.134 1.00 92.81 78 PRO A N 1
ATOM 597 C CA . PRO A 1 78 ? -1.189 9.045 6.113 1.00 92.81 78 PRO A CA 1
ATOM 598 C C . PRO A 1 78 ? 0.275 9.470 6.201 1.00 92.81 78 PRO A C 1
ATOM 600 O O . PRO A 1 78 ? 0.599 10.600 6.565 1.00 92.81 78 PRO A O 1
ATOM 603 N N . ARG A 1 79 ? 1.164 8.543 5.864 1.00 94.62 79 ARG A N 1
ATOM 604 C CA . ARG A 1 79 ? 2.596 8.799 5.739 1.00 94.62 79 ARG A CA 1
ATOM 605 C C . ARG A 1 79 ? 2.967 8.682 4.278 1.00 94.62 79 ARG A C 1
ATOM 607 O O . ARG A 1 79 ? 2.523 7.748 3.613 1.00 94.62 79 ARG A O 1
ATOM 614 N N . SER A 1 80 ? 3.790 9.600 3.806 1.00 93.44 80 SER A N 1
ATOM 615 C CA . SER A 1 80 ? 4.317 9.572 2.451 1.00 93.44 80 SER A CA 1
ATOM 616 C C . SER A 1 80 ? 5.818 9.788 2.463 1.00 93.44 80 SER A C 1
ATOM 618 O O . SER A 1 80 ? 6.347 10.495 3.321 1.00 93.44 80 SER A O 1
ATOM 620 N N . SER A 1 81 ? 6.497 9.196 1.496 1.00 92.31 81 SER A N 1
ATOM 621 C CA . SER A 1 81 ? 7.904 9.459 1.229 1.00 92.31 81 SER A CA 1
ATOM 622 C C . SER A 1 81 ? 8.144 9.407 -0.265 1.00 92.31 81 SER A C 1
ATOM 624 O O . SER A 1 81 ? 7.617 8.519 -0.930 1.00 92.31 81 SER A O 1
ATOM 626 N N . SER A 1 82 ? 8.988 10.302 -0.750 1.00 91.69 82 SER A N 1
ATOM 627 C CA . SER A 1 82 ? 9.424 10.341 -2.139 1.00 91.69 82 SER A CA 1
ATOM 628 C C . SER A 1 82 ? 10.938 10.251 -2.174 1.00 91.69 82 SER A C 1
ATOM 630 O O . SER A 1 82 ? 11.621 10.816 -1.316 1.00 91.69 82 SER A O 1
ATOM 632 N N . ARG A 1 83 ? 11.463 9.528 -3.154 1.00 85.38 83 ARG A N 1
ATOM 633 C CA . ARG A 1 83 ? 12.894 9.410 -3.397 1.00 85.38 83 ARG A CA 1
ATOM 634 C C . ARG A 1 83 ? 13.157 9.545 -4.886 1.00 85.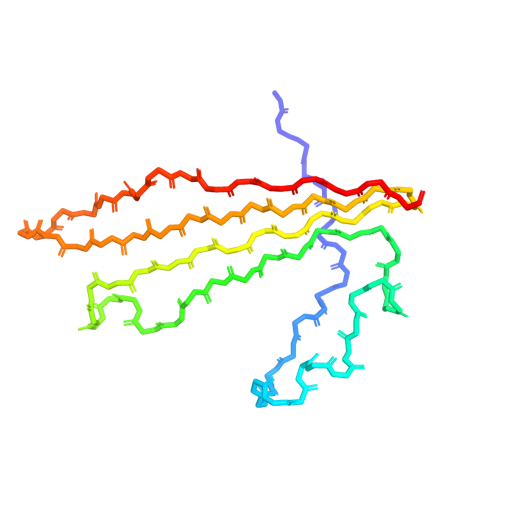38 83 ARG A C 1
ATOM 636 O O . ARG A 1 83 ? 12.577 8.805 -5.675 1.00 85.38 83 ARG A O 1
ATOM 643 N N . SER A 1 84 ? 14.054 10.456 -5.231 1.00 83.25 84 SER A N 1
ATOM 644 C CA . SER A 1 84 ? 14.639 10.554 -6.565 1.00 83.25 84 SER A CA 1
ATOM 645 C C . SER A 1 84 ? 15.918 9.727 -6.610 1.00 83.25 84 SER A C 1
ATOM 647 O O . SER A 1 84 ? 16.611 9.600 -5.590 1.00 83.25 84 SER A O 1
ATOM 649 N N . SER A 1 85 ? 16.159 9.098 -7.755 1.00 66.12 85 SER A N 1
ATOM 650 C CA . SER A 1 85 ? 17.311 8.228 -7.970 1.00 66.12 85 SER A CA 1
ATOM 651 C C . SER A 1 85 ? 18.571 8.990 -8.352 1.00 66.12 85 SER A C 1
ATOM 653 O O . SER A 1 85 ? 18.454 10.099 -8.913 1.00 66.12 85 SER A O 1
#

pLDDT: mean 83.92, std 11.85, range [41.09, 97.44]